Protein AF-A0A2V1IN15-F1 (afdb_monomer)

Radius of gyration: 27.94 Å; Cα contacts (8 Å, |Δi|>4): 94; chains: 1; bounding box: 48×20×80 Å

Secondary structure (DSSP, 8-state):
-HHHHHHHHHHHHHHHHHHHHHHHHHHHHHHHHSSEEEEEEEEEEEEEGGGHHHHHHHHHHHHHTT-EEEEEEEE-SSEEEEEEEEEEEEE--

pLDDT: mean 87.77, std 11.35, range [56.0, 97.5]

Organism: NCBI:txid2094150

Structure (mmCIF, N/CA/C/O backbone):
data_AF-A0A2V1IN15-F1
#
_entry.id   AF-A0A2V1IN15-F1
#
loop_
_atom_site.group_PDB
_atom_site.id
_atom_site.type_symbol
_atom_site.label_atom_id
_atom_site.label_alt_id
_atom_site.label_comp_id
_atom_site.label_asym_id
_atom_site.label_entity_id
_atom_site.label_seq_id
_atom_site.pdbx_PDB_ins_code
_atom_site.Cartn_x
_atom_site.Cartn_y
_atom_site.Cartn_z
_atom_site.occupancy
_atom_site.B_iso_or_equiv
_atom_site.auth_seq_id
_atom_site.auth_comp_id
_atom_site.auth_asym_id
_atom_site.auth_atom_id
_atom_site.pdbx_PDB_model_num
ATOM 1 N N . MET A 1 1 ? 25.178 1.295 -62.183 1.00 63.31 1 MET A N 1
ATOM 2 C CA . MET A 1 1 ? 25.796 0.350 -61.219 1.00 63.31 1 MET A CA 1
ATOM 3 C C . MET A 1 1 ? 26.349 1.044 -59.977 1.00 63.31 1 MET A C 1
ATOM 5 O O . MET A 1 1 ? 26.023 0.602 -58.886 1.00 63.31 1 MET A O 1
ATOM 9 N N . ILE A 1 2 ? 27.127 2.125 -60.113 1.00 75.19 2 ILE A N 1
ATOM 10 C CA . ILE A 1 2 ? 27.696 2.864 -58.967 1.00 75.19 2 ILE A CA 1
ATOM 11 C C . ILE A 1 2 ? 26.605 3.510 -58.093 1.00 75.19 2 ILE A C 1
ATOM 13 O O . ILE A 1 2 ? 26.623 3.327 -56.884 1.00 75.19 2 ILE A O 1
ATOM 17 N N . GLU A 1 3 ? 25.600 4.166 -58.682 1.00 73.25 3 GLU A N 1
ATOM 18 C CA . GLU A 1 3 ? 24.470 4.750 -57.927 1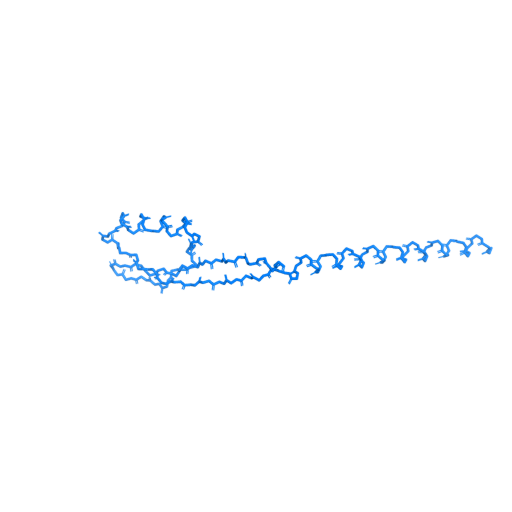.00 73.25 3 GLU A CA 1
ATOM 19 C C . GLU A 1 3 ? 23.672 3.711 -57.133 1.00 73.25 3 GLU A C 1
ATOM 21 O O . GLU A 1 3 ? 23.312 3.943 -55.983 1.00 73.25 3 GLU A O 1
ATOM 26 N N . LEU A 1 4 ? 23.452 2.530 -57.720 1.00 75.94 4 LEU A N 1
ATOM 27 C CA . LEU A 1 4 ? 22.772 1.423 -57.051 1.00 75.94 4 LEU A CA 1
ATOM 28 C C . LEU A 1 4 ? 23.563 0.971 -55.808 1.00 75.94 4 LEU A C 1
ATOM 30 O O . LEU A 1 4 ? 22.987 0.791 -54.739 1.00 75.94 4 LEU A O 1
ATOM 34 N N . LEU A 1 5 ? 24.890 0.852 -55.929 1.00 77.69 5 LEU A N 1
ATOM 35 C CA . LEU A 1 5 ? 25.780 0.501 -54.818 1.00 77.69 5 LEU A CA 1
ATOM 36 C C . LEU A 1 5 ? 25.807 1.582 -53.726 1.00 77.69 5 LEU A C 1
ATOM 38 O O . LEU A 1 5 ? 25.797 1.248 -52.542 1.00 77.69 5 LEU A O 1
ATOM 42 N N . VAL A 1 6 ? 25.785 2.863 -54.104 1.00 83.75 6 VAL A N 1
ATOM 43 C CA . VAL A 1 6 ? 25.725 3.995 -53.161 1.00 83.75 6 VAL A CA 1
ATOM 44 C C . VAL A 1 6 ? 24.400 4.007 -52.394 1.00 83.75 6 VAL A C 1
ATOM 46 O O . VAL A 1 6 ? 24.401 4.209 -51.179 1.00 83.75 6 VAL A O 1
ATOM 49 N N . HIS A 1 7 ? 23.279 3.721 -53.061 1.00 80.81 7 HIS A N 1
ATOM 50 C CA . HIS A 1 7 ? 21.979 3.597 -52.400 1.00 80.81 7 HIS A CA 1
ATOM 51 C C . HIS A 1 7 ? 21.948 2.445 -51.393 1.00 80.81 7 HIS A C 1
ATOM 53 O O . HIS A 1 7 ? 21.528 2.651 -50.254 1.00 80.81 7 HIS A O 1
ATOM 59 N N . PHE A 1 8 ? 22.447 1.260 -51.757 1.00 84.50 8 PHE A N 1
ATOM 60 C CA . PHE A 1 8 ? 22.535 0.141 -50.815 1.00 84.50 8 PHE A CA 1
ATOM 61 C C . PHE A 1 8 ? 23.436 0.463 -49.617 1.00 84.50 8 PHE A C 1
ATOM 63 O O . PHE A 1 8 ? 23.052 0.200 -48.477 1.00 84.50 8 PHE A O 1
ATOM 70 N N . ALA A 1 9 ? 24.590 1.094 -49.847 1.00 85.19 9 ALA A N 1
ATOM 71 C CA . ALA A 1 9 ? 25.484 1.520 -48.772 1.00 85.19 9 ALA A CA 1
ATOM 72 C C . ALA A 1 9 ? 24.813 2.533 -47.829 1.00 85.19 9 ALA A C 1
ATOM 74 O O . ALA A 1 9 ? 24.902 2.391 -46.611 1.00 85.19 9 ALA A O 1
ATOM 75 N N . SER A 1 10 ? 24.085 3.513 -48.370 1.00 88.06 10 SER A N 1
ATOM 76 C CA . SER A 1 10 ? 23.349 4.511 -47.584 1.00 88.06 10 SER A CA 1
ATOM 77 C C . SER A 1 10 ? 22.264 3.883 -46.701 1.00 88.06 10 SER A C 1
ATOM 79 O O . SER A 1 10 ? 22.141 4.236 -45.523 1.00 88.06 10 SER A O 1
ATOM 81 N N . VAL A 1 11 ? 21.521 2.905 -47.229 1.00 88.50 11 VAL A N 1
ATOM 82 C CA . VAL A 1 11 ? 20.485 2.180 -46.475 1.0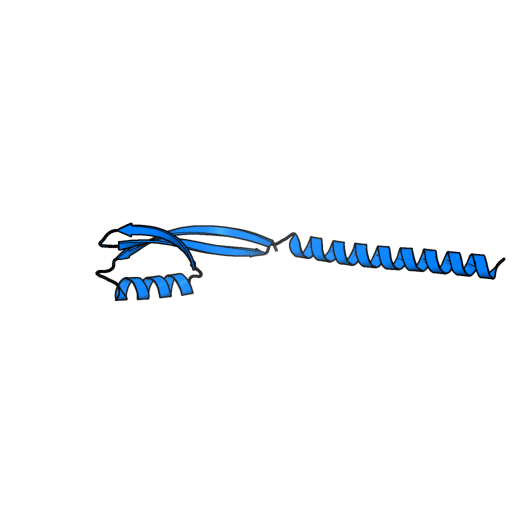0 88.50 11 VAL A CA 1
ATOM 83 C C . VAL A 1 11 ? 21.106 1.366 -45.340 1.00 88.50 11 VAL A C 1
ATOM 85 O O . VAL A 1 11 ? 20.621 1.425 -44.210 1.00 88.50 11 VAL A O 1
ATOM 88 N N . ILE A 1 12 ? 22.208 0.659 -45.609 1.00 91.19 12 ILE A N 1
ATOM 89 C CA . ILE A 1 12 ? 22.921 -0.132 -44.595 1.00 91.19 12 ILE A CA 1
ATOM 90 C C . ILE A 1 12 ? 23.458 0.778 -43.485 1.00 91.19 12 ILE A C 1
ATOM 92 O O . ILE A 1 12 ? 23.245 0.497 -42.307 1.00 91.19 12 ILE A O 1
ATOM 96 N N . ILE A 1 13 ? 24.099 1.895 -43.841 1.00 92.00 13 ILE A N 1
ATOM 97 C CA . ILE A 1 13 ? 24.623 2.865 -42.869 1.00 92.00 13 ILE A CA 1
ATOM 98 C C . ILE A 1 13 ? 23.491 3.421 -41.999 1.00 92.00 13 ILE A C 1
ATOM 100 O O . ILE A 1 13 ? 23.616 3.460 -40.776 1.00 92.00 13 ILE A O 1
ATOM 104 N N . SER A 1 14 ? 22.364 3.789 -42.608 1.00 89.81 14 SER A N 1
ATOM 105 C CA . SER A 1 14 ? 21.203 4.307 -41.876 1.00 89.81 14 SER A CA 1
ATOM 106 C C . SER A 1 14 ? 20.631 3.269 -40.906 1.00 89.81 14 SER A C 1
ATOM 108 O O . SER A 1 14 ? 20.362 3.590 -39.749 1.00 89.81 14 SER A O 1
ATOM 110 N N . ALA A 1 15 ? 20.515 2.008 -41.333 1.00 91.56 15 ALA A N 1
ATOM 111 C CA . ALA A 1 15 ? 20.051 0.915 -40.479 1.00 91.56 15 ALA A CA 1
ATOM 112 C C . ALA A 1 15 ? 20.989 0.673 -39.284 1.00 91.56 15 ALA A C 1
ATOM 114 O O . ALA A 1 15 ? 20.526 0.479 -38.156 1.00 91.56 15 ALA A O 1
ATOM 115 N N . VAL A 1 16 ? 22.306 0.741 -39.503 1.00 94.62 16 VAL A N 1
ATOM 116 C CA . VAL A 1 16 ? 23.310 0.616 -38.436 1.00 94.62 16 VAL A CA 1
ATOM 117 C C . VAL A 1 16 ? 23.190 1.764 -37.434 1.00 94.62 16 VAL A C 1
ATOM 119 O O . VAL A 1 16 ? 23.160 1.513 -36.230 1.00 94.62 16 VAL A O 1
ATOM 122 N N . ILE A 1 17 ? 23.056 3.008 -37.902 1.00 94.31 17 ILE A N 1
ATOM 123 C CA . ILE A 1 17 ? 22.907 4.183 -37.028 1.00 94.31 17 ILE A CA 1
ATOM 124 C C . ILE A 1 17 ? 21.647 4.064 -36.165 1.00 94.31 17 ILE A C 1
ATOM 126 O O . ILE A 1 17 ? 21.724 4.236 -34.948 1.00 94.31 17 ILE A O 1
ATOM 130 N N . ILE A 1 18 ? 20.505 3.711 -36.762 1.00 93.31 18 ILE A N 1
ATOM 131 C CA . ILE A 1 18 ? 19.245 3.517 -36.027 1.00 93.31 18 ILE A CA 1
ATOM 132 C C . ILE A 1 18 ? 19.411 2.420 -34.969 1.00 93.31 18 ILE A C 1
ATOM 134 O O . ILE A 1 18 ? 19.020 2.605 -33.817 1.00 93.31 18 ILE A O 1
ATOM 138 N N . THR A 1 19 ? 20.056 1.308 -35.327 1.00 92.31 19 THR A N 1
ATOM 139 C CA . THR A 1 19 ? 20.305 0.197 -34.398 1.00 92.31 19 THR A CA 1
ATOM 140 C C . THR A 1 19 ? 21.169 0.637 -33.213 1.00 92.31 19 THR A C 1
ATOM 142 O O . THR A 1 19 ? 20.852 0.317 -32.068 1.00 92.31 19 THR A O 1
ATOM 145 N N . ILE A 1 20 ? 22.227 1.417 -33.455 1.00 93.38 20 ILE A N 1
ATOM 146 C CA . ILE A 1 20 ? 23.094 1.953 -32.394 1.00 93.38 20 ILE A CA 1
ATOM 147 C C . ILE A 1 20 ? 22.306 2.881 -31.463 1.00 93.38 20 ILE A C 1
ATOM 149 O O . ILE A 1 20 ? 22.423 2.755 -30.244 1.00 93.38 20 ILE A O 1
ATOM 153 N N . ILE A 1 21 ? 21.474 3.773 -32.010 1.00 93.75 21 ILE A N 1
ATOM 154 C CA . ILE A 1 21 ? 20.638 4.684 -31.214 1.00 93.75 21 ILE A CA 1
ATOM 155 C C . ILE A 1 21 ? 19.689 3.889 -30.310 1.00 93.75 21 ILE A C 1
ATOM 157 O O . ILE A 1 21 ? 19.632 4.143 -29.106 1.00 93.75 21 ILE A O 1
ATOM 161 N N . VAL A 1 22 ? 19.004 2.879 -30.853 1.00 91.94 22 VAL A N 1
ATOM 162 C CA . VAL A 1 22 ? 18.095 2.013 -30.084 1.00 91.94 22 VAL A CA 1
ATOM 163 C C . VAL A 1 22 ? 18.839 1.273 -28.969 1.00 91.94 22 VAL A C 1
ATOM 165 O O . VAL A 1 22 ? 18.363 1.213 -27.835 1.00 91.94 22 VAL A O 1
ATOM 168 N N . LEU A 1 23 ? 20.030 0.737 -29.250 1.00 90.19 23 LEU A N 1
ATOM 169 C CA . LEU A 1 23 ? 20.849 0.059 -28.242 1.00 90.19 23 LEU A CA 1
ATOM 170 C C . LEU A 1 23 ? 21.299 1.007 -27.122 1.00 90.19 23 LEU A C 1
ATOM 172 O O . LEU A 1 23 ? 21.315 0.605 -25.956 1.00 90.19 23 LEU A O 1
ATOM 176 N N . LEU A 1 24 ? 21.638 2.256 -27.448 1.00 88.88 24 LEU A N 1
ATOM 177 C CA . LEU A 1 24 ? 22.020 3.266 -26.461 1.00 88.88 24 LEU A CA 1
ATOM 178 C C . LEU A 1 24 ? 20.842 3.667 -25.566 1.00 88.88 24 LEU A C 1
ATOM 180 O O . LEU A 1 24 ? 21.011 3.687 -24.347 1.00 88.88 24 LEU A O 1
ATOM 184 N N . ILE A 1 25 ? 19.658 3.907 -26.140 1.00 85.44 25 ILE A N 1
ATOM 185 C CA . ILE A 1 25 ? 18.435 4.220 -25.379 1.00 85.44 25 ILE A CA 1
ATOM 186 C C . ILE A 1 25 ? 18.107 3.071 -24.420 1.00 85.44 25 ILE A C 1
ATOM 188 O O . ILE A 1 25 ? 18.017 3.285 -23.211 1.00 85.44 25 ILE A O 1
ATOM 192 N N . ASN A 1 26 ? 18.069 1.836 -24.929 1.00 82.06 26 ASN A N 1
ATOM 193 C CA . ASN A 1 26 ? 17.815 0.644 -24.116 1.00 82.06 26 ASN A CA 1
ATOM 194 C C . ASN A 1 26 ? 18.832 0.479 -22.977 1.00 82.06 26 ASN A C 1
ATOM 196 O O . ASN A 1 26 ? 18.485 0.053 -21.876 1.00 82.06 26 ASN A O 1
ATOM 200 N N . ARG A 1 27 ? 20.110 0.796 -23.219 1.00 79.81 27 ARG A N 1
ATOM 201 C CA . ARG A 1 27 ? 21.154 0.711 -22.189 1.00 79.81 27 ARG A CA 1
ATOM 202 C C . ARG A 1 27 ? 20.968 1.768 -21.100 1.00 79.81 27 ARG A C 1
ATOM 204 O O . ARG A 1 27 ? 21.224 1.467 -19.935 1.00 79.81 27 ARG A O 1
ATOM 211 N N . ILE A 1 28 ? 20.548 2.978 -21.464 1.00 78.75 28 ILE A N 1
ATOM 212 C CA . ILE A 1 28 ? 20.268 4.063 -20.514 1.00 78.75 28 ILE A CA 1
ATOM 213 C C . ILE A 1 28 ? 19.042 3.716 -19.666 1.00 78.75 28 ILE A C 1
ATOM 215 O O . ILE A 1 28 ? 19.111 3.832 -18.445 1.00 78.75 28 ILE A O 1
ATOM 219 N N . GLU A 1 29 ? 17.964 3.221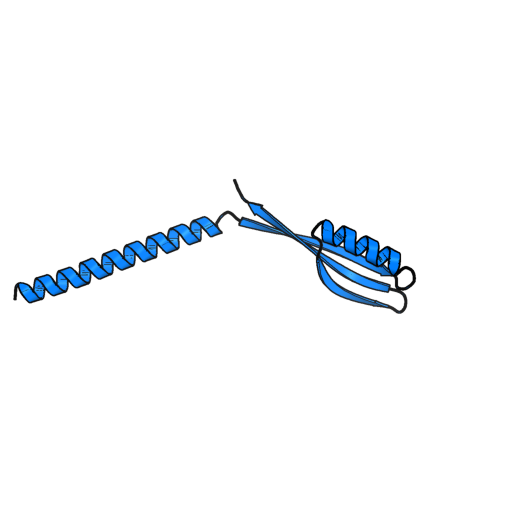 -20.275 1.00 70.12 29 GLU A N 1
ATOM 220 C CA . GLU A 1 29 ? 16.761 2.799 -19.547 1.00 70.12 29 GLU A CA 1
ATOM 221 C C . GLU A 1 29 ? 17.050 1.664 -18.564 1.00 70.12 29 GLU A C 1
ATOM 223 O O . GLU A 1 29 ? 16.690 1.758 -17.392 1.00 70.12 29 GLU A O 1
ATOM 228 N N . ARG A 1 30 ? 17.783 0.625 -18.988 1.00 64.81 30 ARG A N 1
ATOM 229 C CA . ARG A 1 30 ? 18.163 -0.476 -18.086 1.00 64.81 30 ARG A CA 1
ATOM 230 C C . ARG A 1 30 ? 19.026 -0.014 -16.918 1.00 64.81 30 ARG A C 1
ATOM 232 O O . ARG A 1 30 ? 18.842 -0.511 -15.815 1.00 64.81 30 ARG A O 1
ATOM 239 N N . LYS A 1 31 ? 19.952 0.926 -17.140 1.00 64.50 31 LYS A N 1
ATOM 240 C CA . LYS A 1 31 ? 20.732 1.526 -16.047 1.00 64.50 31 LYS A CA 1
ATOM 241 C C . LYS A 1 31 ? 19.844 2.331 -15.104 1.00 64.50 31 LYS A C 1
ATOM 243 O O . LYS A 1 31 ? 19.995 2.218 -13.899 1.00 64.50 31 LYS A O 1
ATOM 248 N N . ARG A 1 32 ? 18.895 3.100 -15.642 1.00 61.19 32 ARG A N 1
ATOM 249 C CA . ARG A 1 32 ? 17.969 3.902 -14.837 1.00 61.19 32 ARG A CA 1
ATOM 250 C C . ARG A 1 32 ? 17.071 3.030 -13.962 1.00 61.19 32 ARG A C 1
ATOM 252 O O . ARG A 1 32 ? 16.792 3.410 -12.839 1.00 61.19 32 ARG A O 1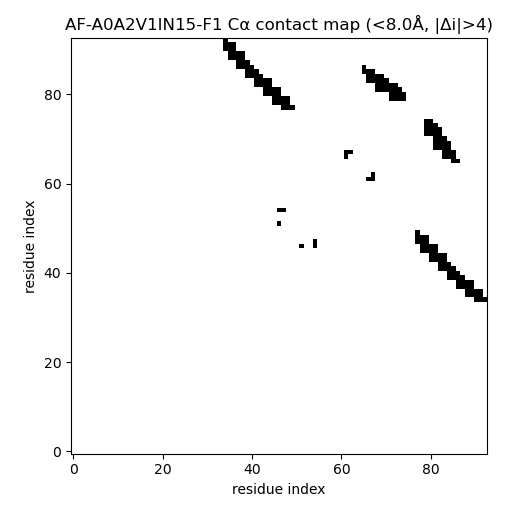
ATOM 259 N N . HIS A 1 33 ? 16.653 1.863 -14.443 1.00 59.19 33 HIS A N 1
ATOM 260 C CA . HIS A 1 33 ? 15.835 0.927 -13.668 1.00 59.19 33 HIS A CA 1
ATOM 261 C C . HIS A 1 33 ? 16.637 -0.014 -12.752 1.00 59.19 33 HIS A C 1
ATOM 263 O O . HIS A 1 33 ? 16.026 -0.746 -11.979 1.00 59.19 33 HIS A O 1
ATOM 269 N N . GLY A 1 34 ? 17.973 -0.006 -12.820 1.00 57.69 34 GLY A N 1
ATOM 270 C CA . GLY A 1 34 ? 18.830 -0.940 -12.084 1.00 57.69 34 GLY A CA 1
ATOM 271 C C . GLY A 1 34 ? 18.978 -0.658 -10.585 1.00 57.69 34 GLY A C 1
ATOM 272 O O . GLY A 1 34 ? 19.227 -1.594 -9.834 1.00 57.69 34 GLY A O 1
ATOM 273 N N . ASP A 1 35 ? 18.781 0.588 -10.141 1.00 61.00 35 ASP A N 1
ATOM 274 C CA . ASP A 1 35 ? 19.210 1.017 -8.795 1.00 61.00 35 ASP A CA 1
ATOM 275 C C . ASP A 1 35 ? 18.059 1.272 -7.807 1.00 61.00 35 ASP A C 1
ATOM 277 O O . ASP A 1 35 ? 18.277 1.729 -6.681 1.00 61.00 35 ASP A O 1
ATOM 281 N N . TYR A 1 36 ? 16.824 0.961 -8.204 1.00 61.41 36 TYR A N 1
ATOM 282 C CA . TYR A 1 36 ? 15.656 1.087 -7.339 1.00 61.41 36 TYR A CA 1
ATOM 283 C C . TYR A 1 36 ? 15.303 -0.267 -6.732 1.00 61.41 36 TYR A C 1
ATOM 285 O O . TYR A 1 36 ? 14.925 -1.196 -7.445 1.00 61.41 36 TYR A O 1
ATOM 293 N N . HIS A 1 37 ? 15.380 -0.369 -5.408 1.00 75.81 37 HIS A N 1
ATOM 294 C CA . HIS A 1 37 ? 14.830 -1.507 -4.679 1.00 75.81 37 HIS A CA 1
ATOM 295 C C . HIS A 1 37 ? 13.627 -1.040 -3.863 1.00 75.81 37 HIS A C 1
ATOM 297 O O . HIS A 1 37 ? 13.721 -0.099 -3.080 1.00 75.81 37 HIS A O 1
ATOM 303 N N . ILE A 1 38 ? 12.476 -1.677 -4.076 1.00 82.75 38 ILE A N 1
ATOM 304 C CA . ILE A 1 38 ? 11.259 -1.406 -3.306 1.00 82.75 38 ILE A CA 1
ATOM 305 C C . ILE A 1 38 ? 11.197 -2.424 -2.173 1.00 82.75 38 ILE A C 1
ATOM 307 O O . ILE A 1 38 ? 11.184 -3.630 -2.422 1.00 82.75 38 ILE A O 1
ATOM 311 N N . THR A 1 39 ? 11.124 -1.954 -0.931 1.00 89.44 39 THR A N 1
ATOM 312 C CA . THR A 1 39 ? 10.750 -2.804 0.205 1.00 89.44 39 THR A CA 1
ATOM 313 C C . THR A 1 39 ? 9.304 -2.536 0.584 1.00 89.44 39 THR A C 1
ATOM 315 O O . THR A 1 39 ? 8.913 -1.380 0.729 1.00 89.44 39 THR A O 1
ATOM 318 N N . CYS A 1 40 ? 8.525 -3.599 0.768 1.00 92.31 40 CYS A N 1
ATOM 319 C CA . CYS A 1 40 ? 7.155 -3.521 1.266 1.00 92.31 40 CYS A CA 1
ATOM 320 C C . CYS A 1 40 ? 7.105 -3.972 2.726 1.00 92.31 40 CYS A C 1
ATOM 322 O O . CYS A 1 40 ? 7.533 -5.083 3.043 1.00 92.31 40 CYS A O 1
ATOM 324 N N . GLU A 1 41 ? 6.535 -3.143 3.590 1.00 95.88 41 GLU A N 1
ATOM 325 C CA . GLU A 1 41 ? 6.207 -3.482 4.974 1.00 95.88 41 GLU A CA 1
ATOM 326 C C . GLU A 1 41 ? 4.696 -3.685 5.113 1.00 95.88 41 GLU A C 1
ATOM 328 O O . GLU A 1 41 ? 3.915 -3.013 4.439 1.00 95.88 41 GLU A O 1
ATOM 333 N N . TYR A 1 42 ? 4.282 -4.597 5.997 1.00 95.62 42 TYR A N 1
ATOM 334 C CA . TYR A 1 42 ? 2.873 -4.876 6.276 1.00 95.62 42 TYR A CA 1
ATOM 335 C C . TYR A 1 42 ? 2.604 -4.854 7.774 1.00 95.62 42 TYR A C 1
ATOM 337 O O . TYR A 1 42 ? 3.396 -5.379 8.558 1.00 95.62 42 TYR A O 1
ATOM 345 N N . MET A 1 43 ? 1.448 -4.327 8.166 1.00 96.06 43 MET A N 1
ATOM 346 C CA . MET A 1 43 ? 0.978 -4.407 9.546 1.00 96.06 43 MET A CA 1
ATOM 347 C C . MET A 1 43 ? -0.518 -4.676 9.629 1.00 96.06 43 MET A C 1
ATOM 349 O O . MET A 1 43 ? -1.275 -4.408 8.699 1.00 96.06 43 MET A O 1
ATOM 353 N N . ARG A 1 44 ? -0.947 -5.227 10.764 1.00 95.38 44 ARG A N 1
ATOM 354 C CA . ARG A 1 44 ? -2.362 -5.449 11.068 1.00 95.38 44 ARG A CA 1
ATOM 355 C C . ARG A 1 44 ? -2.876 -4.298 11.914 1.00 95.38 44 ARG A C 1
ATOM 357 O O . ARG A 1 44 ? -2.258 -3.963 12.920 1.00 95.38 44 ARG A O 1
ATOM 364 N N . TYR A 1 45 ? -4.024 -3.761 11.540 1.00 96.00 45 TYR A N 1
ATOM 365 C CA . TYR A 1 45 ? -4.708 -2.707 12.267 1.00 96.00 45 TYR A CA 1
ATOM 366 C C . TYR A 1 45 ? -6.119 -3.157 12.637 1.00 96.00 45 TYR A C 1
ATOM 368 O O . TYR A 1 45 ? -6.854 -3.662 11.791 1.00 96.00 45 TYR A O 1
ATOM 376 N N . ARG A 1 46 ? -6.506 -2.995 13.904 1.00 95.44 46 ARG A N 1
ATOM 377 C CA . ARG A 1 46 ? -7.854 -3.331 14.376 1.00 95.44 46 ARG A CA 1
ATOM 378 C C . ARG A 1 46 ? -8.676 -2.055 14.491 1.00 95.44 46 ARG A C 1
ATOM 380 O O . ARG A 1 46 ? -8.436 -1.241 15.374 1.00 95.44 46 ARG A O 1
ATOM 387 N N . TYR A 1 47 ? -9.679 -1.935 13.640 1.00 94.56 47 TYR A N 1
ATOM 388 C CA . TYR A 1 47 ? -10.628 -0.836 13.620 1.00 94.56 47 TYR A CA 1
ATOM 389 C C . TYR A 1 47 ? -11.838 -1.173 14.496 1.00 94.56 47 TYR A C 1
ATOM 391 O O . TYR A 1 47 ? -12.637 -2.033 14.139 1.00 94.56 47 TYR A O 1
ATOM 399 N N . SER A 1 48 ? -11.983 -0.522 15.649 1.00 95.81 48 SER A N 1
ATOM 400 C CA . SER A 1 48 ? -13.090 -0.775 16.583 1.00 95.81 48 SER A CA 1
ATOM 401 C C . SER A 1 48 ? -14.268 0.151 16.288 1.00 95.81 48 SER A C 1
ATOM 403 O O . SER A 1 48 ? -14.135 1.367 16.422 1.00 95.81 48 SER A O 1
ATOM 405 N N . TYR A 1 49 ? -15.447 -0.395 15.976 1.00 94.19 49 TYR A N 1
ATOM 406 C CA . TYR A 1 49 ? -16.620 0.424 15.625 1.00 94.19 49 TYR A CA 1
ATOM 407 C C . TYR A 1 49 ? -17.098 1.313 16.779 1.00 94.19 49 TYR A C 1
ATOM 409 O O . TYR A 1 49 ? -17.572 2.423 16.560 1.00 94.19 49 TYR A O 1
ATOM 417 N N . SER A 1 50 ? -16.909 0.867 18.023 1.00 96.69 50 SER A N 1
ATOM 418 C CA . SER A 1 50 ? -17.224 1.651 19.226 1.00 96.69 50 SER A CA 1
ATOM 419 C C . SER A 1 50 ? -16.302 2.853 19.461 1.00 96.69 50 SER A C 1
ATOM 421 O O . SER A 1 50 ? -16.603 3.687 20.311 1.00 96.69 50 SER A O 1
ATOM 423 N N . LYS A 1 51 ? -15.174 2.936 18.748 1.00 96.06 51 LYS A N 1
ATOM 424 C CA . LYS A 1 51 ? -14.130 3.961 18.902 1.00 96.06 51 LYS A CA 1
ATOM 425 C C . LYS A 1 51 ? -13.786 4.586 17.548 1.00 96.06 51 LYS A C 1
ATOM 427 O O . LYS A 1 51 ? -12.624 4.828 17.240 1.00 96.06 51 LYS A O 1
ATOM 432 N N . MET A 1 52 ? -14.814 4.817 16.733 1.00 94.38 52 MET A N 1
ATOM 433 C CA . MET A 1 52 ? -14.676 5.227 15.336 1.00 94.38 52 MET A CA 1
ATOM 434 C C . MET A 1 52 ? -13.783 6.467 15.167 1.00 94.38 52 MET A C 1
ATOM 436 O O . MET A 1 52 ? -12.841 6.434 14.378 1.00 94.38 52 MET A O 1
ATOM 440 N N . ASP A 1 53 ? -14.020 7.517 15.956 1.00 97.12 53 ASP A N 1
ATOM 441 C CA . ASP A 1 53 ? -13.260 8.771 15.874 1.00 97.12 53 ASP A CA 1
ATOM 442 C C . ASP A 1 53 ? -11.776 8.590 16.236 1.00 97.12 53 ASP A C 1
ATOM 444 O O . ASP A 1 53 ? -10.899 9.121 15.552 1.00 97.12 53 ASP A O 1
ATOM 448 N N . GLU A 1 54 ? -11.480 7.797 17.275 1.00 97.31 54 GLU A N 1
ATOM 449 C CA . GLU A 1 54 ? -10.104 7.455 17.669 1.00 97.31 54 GLU A CA 1
ATOM 450 C C . GLU A 1 54 ? -9.401 6.684 16.543 1.00 97.31 54 GLU A C 1
ATOM 452 O O . GLU A 1 54 ? -8.278 7.023 16.164 1.00 97.31 54 GLU A O 1
ATOM 457 N N . CYS A 1 55 ? -10.083 5.688 15.967 1.00 95.44 55 CYS A N 1
ATOM 458 C CA . CYS A 1 55 ? -9.541 4.874 14.883 1.00 95.44 55 CYS A CA 1
ATOM 459 C C . CYS A 1 55 ? -9.299 5.686 13.605 1.00 95.44 55 CYS A C 1
ATOM 461 O O . CYS A 1 55 ? -8.291 5.487 12.931 1.00 95.44 55 CYS A O 1
ATOM 463 N N . ILE A 1 56 ? -10.188 6.624 13.266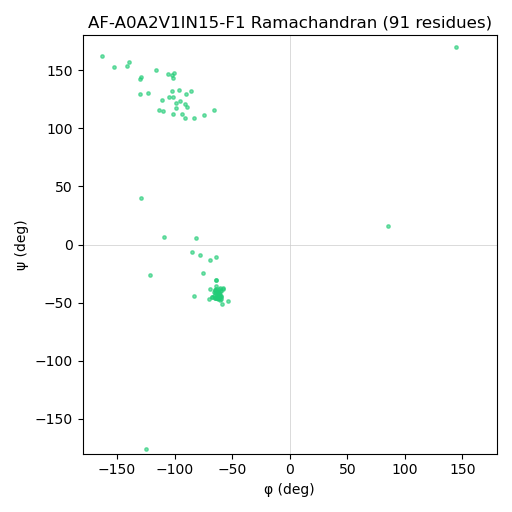 1.00 95.62 56 ILE A N 1
ATOM 464 C CA . ILE A 1 56 ? -9.990 7.526 12.122 1.00 95.62 56 ILE A CA 1
ATOM 465 C C . ILE A 1 56 ? -8.788 8.436 12.370 1.00 95.62 56 ILE A C 1
ATOM 467 O O . ILE A 1 56 ? -7.936 8.572 11.493 1.00 95.62 56 ILE A O 1
ATOM 471 N N . ALA A 1 57 ? -8.677 9.029 13.560 1.00 97.44 57 ALA A N 1
ATOM 472 C CA . ALA A 1 57 ? -7.545 9.887 13.898 1.00 97.44 57 ALA A CA 1
ATOM 473 C C . ALA A 1 57 ? -6.207 9.131 13.825 1.00 97.44 57 ALA A C 1
ATOM 475 O O . ALA A 1 57 ? -5.202 9.688 13.382 1.00 97.44 57 ALA A O 1
ATOM 476 N N . GLU A 1 58 ? -6.187 7.865 14.237 1.00 96.75 58 GLU A N 1
ATOM 477 C CA . GLU A 1 58 ? -5.012 7.003 14.133 1.00 96.75 58 GLU A CA 1
ATOM 478 C C . GLU A 1 58 ? -4.694 6.631 12.679 1.00 96.75 58 GLU A C 1
ATOM 480 O O . GLU A 1 58 ? -3.555 6.807 12.253 1.00 96.75 58 GLU A O 1
ATOM 485 N N . LEU A 1 59 ? -5.686 6.220 11.882 1.00 95.62 59 LEU A N 1
ATOM 486 C CA . LEU A 1 59 ? -5.501 5.953 10.451 1.00 95.62 59 LEU A CA 1
ATOM 487 C C . LEU A 1 59 ? -4.980 7.180 9.692 1.00 95.62 59 LEU A C 1
ATOM 489 O O . LEU A 1 59 ? -4.122 7.033 8.827 1.00 95.62 59 LEU A O 1
ATOM 493 N N . CYS A 1 60 ? -5.431 8.388 10.037 1.00 96.31 60 CYS A N 1
ATOM 494 C CA . CYS A 1 60 ? -4.905 9.625 9.457 1.00 96.31 60 CYS A CA 1
ATOM 495 C C . CYS A 1 60 ? -3.416 9.831 9.773 1.00 96.31 60 CYS A C 1
ATOM 497 O O . CYS A 1 60 ? -2.658 10.238 8.894 1.00 96.31 60 CYS A O 1
ATOM 499 N N . LYS A 1 61 ? -2.980 9.535 11.006 1.00 97.44 61 LYS A N 1
ATOM 500 C CA . LYS A 1 61 ? -1.554 9.590 11.378 1.00 97.44 61 LYS A CA 1
ATOM 501 C C . LYS A 1 61 ? -0.748 8.550 10.604 1.00 97.44 61 LYS A C 1
ATOM 503 O O . LYS A 1 61 ? 0.272 8.884 10.020 1.00 97.44 61 LYS A O 1
ATOM 508 N N . LEU A 1 62 ? -1.256 7.322 10.531 1.00 96.69 62 LEU A N 1
ATOM 509 C CA . LEU A 1 62 ? -0.623 6.237 9.783 1.00 96.69 62 LEU A CA 1
ATOM 510 C C . LEU A 1 62 ? -0.506 6.567 8.288 1.00 96.69 62 LEU A C 1
ATOM 512 O O . LEU A 1 62 ? 0.539 6.322 7.692 1.00 96.69 62 LEU A O 1
ATOM 516 N N . GLY A 1 63 ? -1.532 7.186 7.701 1.00 96.00 63 GLY A N 1
ATOM 517 C CA . GLY A 1 63 ? -1.494 7.690 6.328 1.00 96.00 63 GLY A CA 1
ATOM 518 C C . GLY A 1 63 ? -0.434 8.772 6.118 1.00 96.00 63 GLY A C 1
ATOM 519 O O . GLY A 1 63 ? 0.286 8.737 5.123 1.00 96.00 63 GLY A O 1
ATOM 520 N N . ALA A 1 64 ? -0.273 9.692 7.075 1.00 95.88 64 ALA A N 1
ATOM 521 C CA . ALA A 1 64 ? 0.807 10.682 7.043 1.00 95.88 64 ALA A CA 1
ATOM 522 C C . ALA A 1 64 ? 2.206 10.036 7.138 1.00 95.88 64 ALA A C 1
ATOM 524 O O . ALA A 1 64 ? 3.150 10.537 6.530 1.00 95.88 64 ALA A O 1
ATOM 525 N N . ASP A 1 65 ? 2.320 8.896 7.825 1.00 95.19 65 ASP A N 1
ATOM 526 C CA . ASP A 1 65 ? 3.540 8.081 7.922 1.00 95.19 65 ASP A CA 1
ATOM 527 C C . ASP A 1 65 ? 3.761 7.146 6.708 1.00 95.19 65 ASP A C 1
ATOM 529 O O . ASP A 1 65 ? 4.687 6.324 6.703 1.00 95.19 65 ASP A O 1
ATOM 533 N N . GLY A 1 66 ? 2.915 7.253 5.677 1.00 94.50 66 GLY A N 1
ATOM 534 C CA . GLY A 1 66 ? 3.026 6.505 4.423 1.00 94.50 66 GLY A CA 1
ATOM 535 C C . GLY A 1 66 ? 2.399 5.109 4.443 1.00 94.50 66 GLY A C 1
ATOM 536 O O . GLY A 1 66 ? 2.714 4.292 3.580 1.00 94.50 66 GLY A O 1
ATOM 537 N N . TRP A 1 67 ? 1.544 4.804 5.421 1.00 97.31 67 TRP A N 1
ATOM 538 C CA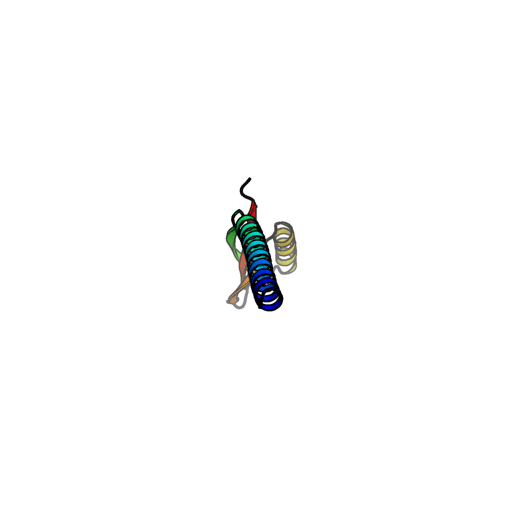 . TRP A 1 67 ? 0.775 3.561 5.431 1.00 97.31 67 TRP A CA 1
ATOM 539 C C . TRP A 1 67 ? -0.517 3.694 4.633 1.00 97.31 67 TRP A C 1
ATOM 541 O O . TRP A 1 67 ? -1.322 4.596 4.847 1.00 97.31 67 TRP A O 1
ATOM 551 N N . GLU A 1 68 ? -0.763 2.715 3.778 1.00 96.44 68 GLU A N 1
ATOM 552 C CA . GLU A 1 68 ? -1.955 2.609 2.949 1.00 96.44 68 GLU A CA 1
ATOM 553 C C . GLU A 1 68 ? -2.758 1.365 3.328 1.00 96.44 68 GLU A C 1
ATOM 555 O O . GLU A 1 68 ? -2.202 0.351 3.755 1.00 96.44 68 GLU A O 1
ATOM 560 N N . ILE A 1 69 ? -4.080 1.411 3.155 1.00 95.38 69 ILE A N 1
ATOM 561 C CA . ILE A 1 69 ? -4.929 0.233 3.357 1.00 95.38 69 ILE A CA 1
ATOM 562 C C . ILE A 1 69 ? -4.732 -0.712 2.173 1.00 95.38 69 ILE A C 1
ATOM 564 O O . ILE A 1 69 ? -5.153 -0.418 1.058 1.00 95.38 69 ILE A O 1
ATOM 568 N N . ALA A 1 70 ? -4.119 -1.868 2.423 1.00 95.00 70 ALA A N 1
ATOM 569 C CA . ALA A 1 70 ? -3.898 -2.889 1.406 1.00 95.00 70 ALA A CA 1
ATOM 570 C C . ALA A 1 70 ? -5.123 -3.787 1.218 1.00 95.00 70 ALA A C 1
ATOM 572 O O . ALA A 1 70 ? -5.485 -4.118 0.092 1.00 95.00 70 ALA A O 1
ATOM 573 N N . THR A 1 71 ? -5.744 -4.218 2.319 1.00 95.38 71 THR A N 1
ATOM 574 C CA . THR A 1 71 ? -6.963 -5.038 2.285 1.00 95.38 71 THR A CA 1
ATOM 575 C C . THR A 1 71 ? -7.680 -5.047 3.637 1.00 95.38 71 THR A C 1
ATOM 577 O O . THR A 1 71 ? -7.076 -4.757 4.671 1.00 95.38 71 THR A O 1
ATOM 580 N N . CYS A 1 72 ? -8.957 -5.429 3.643 1.00 93.19 72 CYS A N 1
ATOM 581 C CA . CYS A 1 72 ? -9.672 -5.837 4.849 1.00 93.19 72 CYS A CA 1
ATOM 582 C C . CYS A 1 72 ? -9.488 -7.352 5.044 1.00 93.19 72 CYS A C 1
ATOM 584 O O . CYS A 1 72 ? -9.879 -8.149 4.194 1.00 93.19 72 CYS A O 1
ATOM 586 N N . ALA A 1 73 ? -8.866 -7.755 6.152 1.00 88.88 73 ALA A N 1
ATOM 587 C CA . ALA A 1 73 ? -8.631 -9.151 6.526 1.00 88.88 73 ALA A CA 1
ATOM 588 C C . ALA A 1 73 ? -9.870 -9.852 7.110 1.00 88.88 73 ALA A C 1
ATOM 590 O O . ALA A 1 73 ? -9.831 -11.062 7.328 1.00 88.88 73 ALA A O 1
ATOM 591 N N . GLY A 1 74 ? -10.941 -9.106 7.381 1.00 89.88 74 GLY A N 1
ATOM 592 C CA . GLY A 1 74 ? -12.194 -9.619 7.921 1.00 89.88 74 GLY A CA 1
ATOM 593 C C . GLY A 1 74 ? -12.839 -8.634 8.885 1.00 89.88 74 GLY A C 1
ATOM 594 O O . GLY A 1 74 ? -12.228 -7.646 9.294 1.00 89.88 74 GLY A O 1
ATOM 595 N N . GLU A 1 75 ? -14.071 -8.929 9.269 1.00 93.31 75 GLU A N 1
ATOM 596 C CA . GLU A 1 75 ? -14.825 -8.152 10.245 1.00 93.31 75 GLU A CA 1
ATOM 597 C C . GLU A 1 75 ? -15.647 -9.074 11.146 1.00 93.31 75 GLU A C 1
ATOM 599 O O . GLU A 1 75 ? -16.001 -10.194 10.769 1.00 93.31 75 GLU A O 1
ATOM 604 N N . ASP A 1 76 ? -15.915 -8.598 12.354 1.00 92.69 76 ASP A N 1
ATOM 605 C CA . ASP A 1 76 ? -16.891 -9.162 13.276 1.00 92.69 76 ASP A CA 1
ATOM 606 C C . ASP A 1 76 ? -17.887 -8.069 13.698 1.00 92.69 76 ASP A C 1
ATOM 608 O O . ASP A 1 76 ? -17.834 -6.938 13.220 1.00 92.69 76 ASP A O 1
ATOM 612 N N . SER A 1 77 ? -18.815 -8.381 14.603 1.00 92.12 77 SER A N 1
ATOM 613 C CA . SER A 1 77 ? -19.835 -7.418 15.045 1.00 92.12 77 SER A CA 1
ATOM 614 C C . SER A 1 77 ? -19.283 -6.186 15.783 1.00 92.12 77 SER A C 1
ATOM 616 O O . SER A 1 77 ? -20.037 -5.254 16.058 1.00 92.12 77 SER A O 1
ATOM 618 N N . PHE A 1 78 ? -18.004 -6.177 16.156 1.00 92.81 78 PHE A N 1
ATOM 619 C CA . PHE A 1 78 ? -17.382 -5.169 17.015 1.00 92.81 78 PHE A CA 1
ATOM 620 C C . PHE A 1 78 ? -16.205 -4.448 16.347 1.00 92.81 78 PHE A C 1
ATOM 622 O O . PHE A 1 78 ? -15.888 -3.317 16.737 1.00 92.81 78 PHE A O 1
ATOM 629 N N . ALA A 1 79 ? -15.536 -5.083 15.384 1.00 95.12 79 ALA A N 1
ATOM 630 C CA . ALA A 1 79 ? -14.355 -4.542 14.734 1.00 95.12 79 ALA A CA 1
ATOM 631 C C . ALA A 1 79 ? -14.141 -5.058 13.303 1.00 95.12 79 ALA A C 1
ATOM 633 O O . ALA A 1 79 ? -14.447 -6.201 12.974 1.00 95.12 7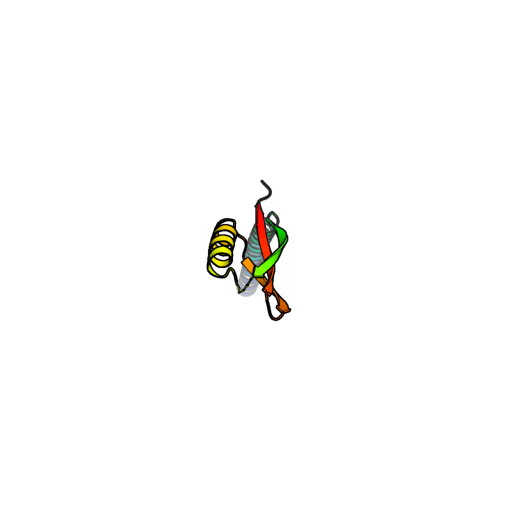9 ALA A O 1
ATOM 634 N N . ALA A 1 80 ? -13.475 -4.231 12.499 1.00 94.94 80 ALA A N 1
ATOM 635 C CA . ALA A 1 80 ? -12.850 -4.628 11.244 1.00 94.94 80 ALA A CA 1
ATOM 636 C C . ALA A 1 80 ? -11.335 -4.786 11.430 1.00 94.94 80 ALA A C 1
ATOM 638 O O . ALA A 1 80 ? -10.695 -4.052 12.187 1.00 94.94 80 ALA A O 1
ATOM 639 N N . TYR A 1 81 ? -10.735 -5.729 10.715 1.00 95.25 81 TYR A N 1
ATOM 640 C CA . TYR A 1 81 ? -9.297 -5.964 10.712 1.00 95.25 81 TYR A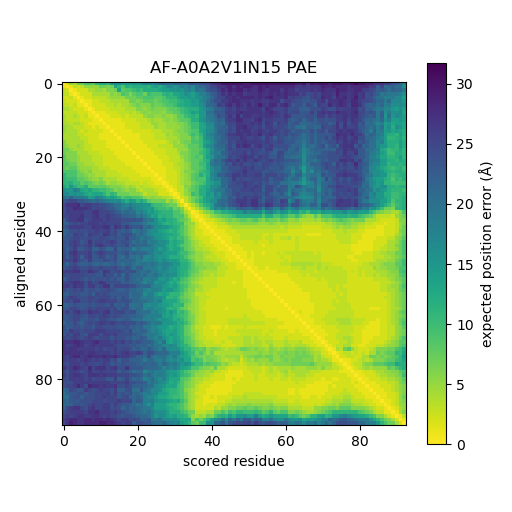 CA 1
ATOM 641 C C . TYR A 1 81 ? -8.731 -5.542 9.362 1.00 95.25 81 TYR A C 1
ATOM 643 O O . TYR A 1 81 ? -9.040 -6.138 8.337 1.00 95.25 81 TYR A O 1
ATOM 651 N N . LEU A 1 82 ? -7.884 -4.521 9.351 1.00 96.38 82 LEU A N 1
ATOM 652 C CA . LEU A 1 82 ? -7.237 -4.006 8.151 1.00 96.38 82 LEU A CA 1
ATOM 653 C C . LEU A 1 82 ? -5.799 -4.520 8.076 1.00 96.38 82 LEU A C 1
ATOM 655 O O . LEU A 1 82 ? -5.103 -4.623 9.088 1.00 96.38 82 LEU A O 1
ATOM 659 N N . ILE A 1 83 ? -5.339 -4.821 6.869 1.00 97.31 83 ILE A N 1
ATOM 660 C CA . ILE A 1 83 ? -3.917 -4.952 6.564 1.00 97.31 83 ILE A CA 1
ATOM 661 C C . ILE A 1 83 ? -3.478 -3.641 5.941 1.00 97.31 83 ILE A C 1
ATOM 663 O O . ILE A 1 83 ? -4.012 -3.226 4.912 1.00 97.31 83 ILE A O 1
ATOM 667 N N . LEU A 1 84 ? -2.498 -3.009 6.567 1.00 97.50 84 LEU A N 1
ATOM 668 C CA . LEU A 1 84 ? -1.860 -1.808 6.066 1.00 97.50 84 LEU A CA 1
ATOM 669 C C . LEU A 1 84 ? -0.530 -2.180 5.416 1.00 97.50 84 LEU A C 1
ATOM 671 O O . LEU A 1 84 ? 0.126 -3.138 5.837 1.00 97.50 84 LEU A O 1
ATOM 675 N N . LYS A 1 85 ? -0.146 -1.430 4.391 1.00 97.19 85 LYS A N 1
ATOM 676 C CA . LYS A 1 85 ? 1.085 -1.606 3.627 1.00 97.19 85 LYS A CA 1
ATOM 677 C C . LYS A 1 85 ? 1.818 -0.279 3.531 1.00 97.19 85 LYS A C 1
ATOM 679 O O . LYS A 1 85 ? 1.184 0.757 3.380 1.00 97.19 85 LYS A O 1
ATOM 684 N N . ARG A 1 86 ? 3.143 -0.323 3.570 1.00 95.94 86 ARG A N 1
ATOM 685 C CA . ARG A 1 86 ? 4.003 0.820 3.264 1.00 95.94 86 ARG A CA 1
ATOM 686 C C . ARG A 1 86 ? 5.064 0.395 2.267 1.00 95.94 86 ARG A C 1
ATOM 688 O O . ARG A 1 86 ? 5.728 -0.624 2.464 1.00 95.94 86 ARG A O 1
ATOM 695 N N . GLU A 1 87 ? 5.206 1.160 1.194 1.00 93.88 87 GLU A N 1
ATOM 696 C CA . GLU A 1 87 ? 6.264 0.966 0.207 1.00 93.88 87 GLU A CA 1
ATOM 697 C C . GLU A 1 87 ? 7.376 1.983 0.432 1.00 93.88 87 GLU A C 1
ATOM 699 O O . GLU A 1 87 ? 7.137 3.188 0.463 1.00 93.88 87 GLU A O 1
ATOM 704 N N . THR A 1 88 ? 8.606 1.492 0.545 1.00 89.88 88 THR A N 1
ATOM 705 C CA . THR A 1 88 ? 9.793 2.341 0.623 1.00 89.88 88 THR A CA 1
ATOM 706 C C . THR A 1 88 ? 10.619 2.119 -0.630 1.00 89.88 88 THR A C 1
ATOM 708 O O . THR A 1 88 ? 11.120 1.017 -0.872 1.00 89.88 88 THR A O 1
ATOM 711 N N . LEU A 1 89 ? 10.745 3.174 -1.434 1.00 84.50 89 LEU A N 1
ATOM 712 C CA . LEU A 1 89 ? 11.636 3.207 -2.584 1.00 84.50 89 LEU A CA 1
ATOM 713 C C . LEU A 1 89 ? 13.038 3.563 -2.101 1.00 84.50 89 LEU A C 1
ATOM 715 O O . LEU A 1 89 ? 13.312 4.709 -1.742 1.00 84.50 89 LEU A O 1
ATOM 719 N N . HIS A 1 90 ? 13.937 2.593 -2.127 1.00 79.38 90 HIS A N 1
ATOM 720 C CA . HIS A 1 90 ? 15.339 2.847 -1.857 1.00 79.38 90 HIS A CA 1
ATOM 721 C C . HIS A 1 90 ? 16.054 3.172 -3.157 1.00 79.38 90 HIS A C 1
ATOM 723 O O . HIS A 1 90 ? 15.973 2.437 -4.145 1.00 79.38 90 HIS A O 1
ATOM 729 N N . THR A 1 91 ? 16.780 4.277 -3.138 1.00 70.00 91 THR A N 1
ATOM 730 C CA . THR A 1 91 ? 17.733 4.627 -4.180 1.00 70.00 91 THR A CA 1
ATOM 731 C C . THR A 1 91 ? 19.098 4.123 -3.747 1.00 70.00 91 THR A C 1
ATOM 733 O O . THR A 1 91 ? 19.655 4.598 -2.756 1.00 70.00 91 THR A O 1
ATOM 736 N N . SER A 1 92 ? 19.638 3.129 -4.453 1.00 63.44 92 SER A N 1
ATOM 737 C CA . SER A 1 92 ? 21.045 2.782 -4.268 1.00 63.44 92 SER A CA 1
ATOM 738 C C . SER A 1 92 ? 21.872 3.973 -4.760 1.00 63.44 92 SER A C 1
ATOM 740 O O . SER A 1 92 ? 21.764 4.355 -5.924 1.00 63.44 92 SER A O 1
ATOM 742 N N . LYS A 1 93 ? 22.607 4.625 -3.854 1.00 56.00 93 LYS A N 1
ATOM 743 C CA . LYS A 1 93 ? 23.590 5.661 -4.205 1.00 56.00 93 LYS A CA 1
ATOM 744 C C . LYS A 1 93 ? 24.864 5.042 -4.760 1.00 56.00 93 LYS A C 1
ATOM 746 O O . LYS A 1 93 ? 25.222 3.939 -4.289 1.00 56.00 93 LYS A O 1
#

Sequence (93 aa):
MIELLVHFASVIISAVIITIIVLLINRIERKRHGDYHITCEYMRYRYSYSKMDECIAELCKLGADGWEIATCAGEDSFAAYLILKRETLHTSK

Solvent-accessible surface area (backbone atoms only — not comparable to full-atom values): 5301 Å² total; per-residue (Å²): 111,69,67,60,53,51,52,52,51,52,52,52,52,51,53,51,51,54,50,52,52,52,53,50,51,53,52,50,52,53,57,69,62,66,43,64,50,76,49,79,48,76,48,82,44,81,41,40,66,91,42,48,69,62,44,50,56,47,51,54,52,41,42,75,74,52,39,40,85,70,47,76,80,49,71,60,100,57,34,40,33,36,31,33,33,31,78,44,82,40,72,67,129

Mean predicted aligned error: 12.23 Å

Nearest PDB structures (foldseek):
  8ucg-assembly1_B  TM=5.804E-01  e=4.182E-01  Palaeococcus pacificus DY20341
  8uce-assembly1_B-2  TM=5.850E-01  e=5.813E-01  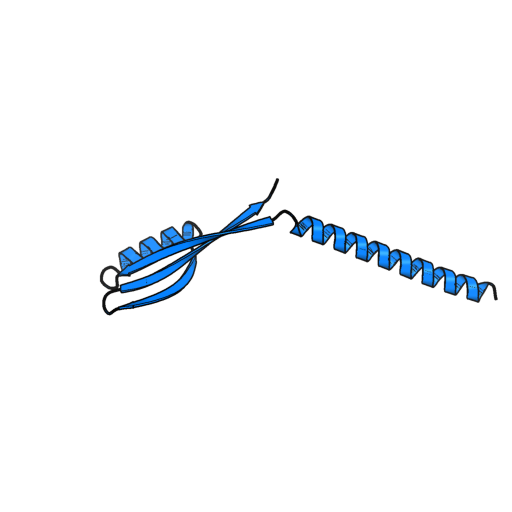Palaeococcus pacificus DY20341

Foldseek 3Di:
DVVVVVVVVVVVVVVVVVVVVVVVVVVVVCVVPVFKDKDKDKDKDKAFPVCNVVSVVVVVVVVVVQKDFPDFPDDDPTITITMIMHIDIDGDD